Protein AF-A0A961AZ32-F1 (afdb_monomer_lite)

pLDDT: mean 86.54, std 15.12, range [46.88, 98.44]

Structure (mmCIF, N/CA/C/O backbone):
data_AF-A0A961AZ32-F1
#
_entry.id   AF-A0A961AZ32-F1
#
loop_
_atom_site.group_PDB
_atom_site.id
_atom_site.type_symbol
_atom_site.label_atom_id
_atom_site.label_alt_id
_atom_site.label_comp_id
_atom_site.label_asym_id
_atom_site.label_entity_id
_atom_site.label_seq_id
_atom_site.pdbx_PDB_ins_code
_atom_site.Cartn_x
_atom_site.Cartn_y
_atom_site.Cartn_z
_atom_site.occupancy
_atom_site.B_iso_or_equiv
_atom_site.auth_seq_id
_atom_site.auth_comp_id
_atom_site.auth_asym_id
_atom_site.auth_atom_id
_atom_site.pdbx_PDB_model_num
ATOM 1 N N . MET A 1 1 ? 54.734 -4.600 -34.731 1.00 46.88 1 MET A N 1
ATOM 2 C CA . MET A 1 1 ? 54.144 -4.124 -33.463 1.00 46.88 1 MET A CA 1
ATOM 3 C C . MET A 1 1 ? 52.735 -3.646 -33.762 1.00 46.88 1 MET A C 1
ATOM 5 O O . MET A 1 1 ? 52.597 -2.658 -34.465 1.00 46.88 1 MET A O 1
ATOM 9 N N . ALA A 1 2 ? 51.710 -4.366 -33.315 1.00 52.38 2 ALA A N 1
ATOM 10 C CA . ALA A 1 2 ? 50.325 -3.912 -33.396 1.00 52.38 2 ALA A CA 1
ATOM 11 C C . ALA A 1 2 ? 49.644 -4.323 -32.091 1.00 52.38 2 ALA A C 1
ATOM 13 O O . ALA A 1 2 ? 49.334 -5.493 -31.888 1.00 52.38 2 ALA A O 1
ATOM 14 N N . ILE A 1 3 ? 49.512 -3.369 -31.173 1.00 62.66 3 ILE A N 1
ATOM 15 C CA . ILE A 1 3 ? 48.712 -3.536 -29.964 1.00 62.66 3 ILE A CA 1
ATOM 16 C C . ILE A 1 3 ? 47.334 -2.992 -30.324 1.00 62.66 3 ILE A C 1
ATOM 18 O O . ILE A 1 3 ? 47.166 -1.786 -30.493 1.00 62.66 3 ILE A O 1
ATOM 22 N N . VAL A 1 4 ? 46.365 -3.887 -30.500 1.00 63.66 4 VAL A N 1
ATOM 23 C CA . VAL A 1 4 ? 44.955 -3.513 -30.603 1.00 63.66 4 VAL A CA 1
ATOM 24 C C . VAL A 1 4 ? 44.423 -3.275 -29.189 1.00 63.66 4 VAL A C 1
ATOM 26 O O . VAL A 1 4 ? 44.446 -4.169 -28.347 1.00 63.66 4 VAL A O 1
ATOM 29 N N . LEU A 1 5 ? 43.991 -2.045 -28.904 1.00 64.31 5 LEU A N 1
ATOM 30 C CA . LEU A 1 5 ? 43.296 -1.702 -27.664 1.00 64.31 5 LEU A CA 1
ATOM 31 C C . LEU A 1 5 ? 41.843 -2.181 -27.762 1.00 64.31 5 LEU A C 1
ATOM 33 O O . LEU A 1 5 ? 41.041 -1.604 -28.496 1.00 64.31 5 LEU A O 1
ATOM 37 N N . GLN A 1 6 ? 41.498 -3.233 -27.022 1.00 64.69 6 GLN A N 1
ATOM 38 C CA . GLN A 1 6 ? 40.118 -3.690 -26.875 1.00 64.69 6 GLN A CA 1
ATOM 39 C C . GLN A 1 6 ? 39.386 -2.748 -25.903 1.00 64.69 6 GLN A C 1
ATOM 41 O O . GLN A 1 6 ? 39.603 -2.794 -24.694 1.00 64.69 6 GLN A O 1
ATOM 46 N N . GLY A 1 7 ? 38.540 -1.862 -26.429 1.00 63.22 7 GLY A N 1
ATOM 47 C CA . GLY A 1 7 ? 37.651 -1.035 -25.613 1.00 63.22 7 GLY A CA 1
ATOM 48 C C . GLY A 1 7 ? 36.563 -1.890 -24.961 1.00 63.22 7 GLY A C 1
ATOM 49 O O . GLY A 1 7 ? 35.825 -2.589 -25.655 1.00 63.22 7 GLY A O 1
ATOM 50 N N . ALA A 1 8 ? 36.457 -1.838 -23.633 1.00 68.81 8 ALA A N 1
ATOM 51 C CA . ALA A 1 8 ? 35.364 -2.457 -22.897 1.00 68.81 8 ALA A CA 1
ATOM 52 C C . ALA A 1 8 ? 34.061 -1.682 -23.156 1.00 68.81 8 ALA A C 1
ATOM 54 O O . ALA A 1 8 ? 33.905 -0.541 -22.720 1.00 68.81 8 ALA A O 1
ATOM 55 N N . VAL A 1 9 ? 33.117 -2.305 -23.864 1.00 64.25 9 VAL A N 1
ATOM 56 C CA . VAL A 1 9 ? 31.728 -1.839 -23.914 1.00 64.25 9 VAL A CA 1
ATOM 57 C C . VAL A 1 9 ? 31.105 -2.150 -22.556 1.00 64.25 9 VAL A C 1
ATOM 59 O O . VAL A 1 9 ? 30.835 -3.307 -22.240 1.00 64.25 9 VAL A O 1
ATOM 62 N N . GLY A 1 10 ? 30.916 -1.117 -21.734 1.00 66.44 10 GLY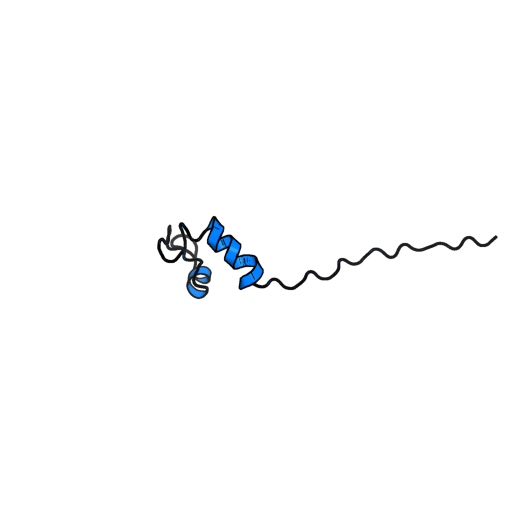 A N 1
ATOM 63 C CA . GLY A 1 10 ? 30.144 -1.225 -20.501 1.00 66.44 10 GLY A CA 1
ATOM 64 C C . GLY A 1 10 ? 28.723 -1.689 -20.819 1.00 66.44 10 GLY A C 1
ATOM 65 O O . GLY A 1 10 ? 28.042 -1.087 -21.651 1.00 66.44 10 GLY A O 1
ATOM 66 N N . ALA A 1 11 ? 28.292 -2.775 -20.179 1.00 67.38 11 ALA A N 1
ATOM 67 C CA . ALA A 1 11 ? 26.937 -3.284 -20.309 1.00 67.38 11 ALA A CA 1
ATOM 68 C C . ALA A 1 11 ? 25.943 -2.206 -19.855 1.00 67.38 11 ALA A C 1
ATOM 70 O O . ALA A 1 11 ? 25.965 -1.758 -18.708 1.00 67.38 11 ALA A O 1
ATOM 71 N N . ARG A 1 12 ? 25.077 -1.771 -20.773 1.00 66.44 12 ARG A N 1
ATOM 72 C CA . ARG A 1 12 ? 23.900 -0.972 -20.425 1.00 66.44 12 ARG A CA 1
ATOM 73 C C . ARG A 1 12 ? 22.966 -1.895 -19.641 1.00 66.44 12 ARG A C 1
ATOM 75 O O . ARG A 1 12 ? 22.752 -3.009 -20.119 1.00 66.44 12 ARG A O 1
ATOM 82 N N . PRO A 1 13 ? 22.427 -1.484 -18.479 1.00 68.69 13 PRO A N 1
ATOM 83 C CA . PRO A 1 13 ? 21.413 -2.290 -17.820 1.00 68.69 13 PRO A CA 1
ATOM 84 C C . PRO A 1 13 ? 20.281 -2.523 -18.820 1.00 68.69 13 PRO A C 1
ATOM 86 O O . PRO A 1 13 ? 19.787 -1.576 -19.441 1.00 68.69 13 PRO A O 1
ATOM 89 N N . GLU A 1 14 ? 19.941 -3.794 -19.026 1.00 73.31 14 GLU A N 1
ATOM 90 C CA . GLU A 1 14 ? 18.720 -4.165 -19.727 1.00 73.31 14 GLU A CA 1
ATOM 91 C C . GLU A 1 14 ? 17.563 -3.432 -19.048 1.00 73.31 14 GLU A C 1
ATOM 93 O O . GLU A 1 14 ? 17.507 -3.349 -17.817 1.00 73.31 14 GLU A O 1
ATOM 98 N N . ALA A 1 15 ? 16.688 -2.818 -19.844 1.00 76.19 15 ALA A N 1
ATOM 99 C CA . ALA A 1 15 ? 15.524 -2.145 -19.293 1.00 76.19 15 ALA A CA 1
ATOM 100 C C . ALA A 1 15 ? 14.717 -3.184 -18.505 1.00 76.19 15 ALA A C 1
ATOM 102 O O . ALA A 1 15 ? 14.333 -4.208 -19.065 1.00 76.19 15 ALA A O 1
ATOM 103 N N . ALA A 1 16 ? 14.511 -2.935 -17.210 1.00 81.75 16 ALA A N 1
ATOM 104 C CA . ALA A 1 16 ? 13.712 -3.818 -16.376 1.00 81.75 16 ALA A CA 1
ATOM 105 C C . ALA A 1 16 ? 12.319 -3.984 -16.996 1.00 81.75 16 ALA A C 1
ATOM 107 O O . ALA A 1 16 ? 11.749 -3.014 -17.508 1.00 81.75 16 ALA A O 1
ATOM 108 N N . GLU A 1 17 ? 11.784 -5.206 -16.952 1.00 89.06 17 GLU A N 1
ATOM 109 C CA . GLU A 1 17 ? 10.412 -5.446 -17.386 1.00 89.06 17 GLU A CA 1
ATOM 110 C C . GLU A 1 17 ? 9.443 -4.510 -16.645 1.00 89.06 17 GLU A C 1
ATOM 112 O O . GLU A 1 17 ? 9.650 -4.204 -15.463 1.00 89.06 17 GLU A O 1
ATOM 117 N N . PRO A 1 18 ? 8.378 -4.044 -17.320 1.00 93.56 18 PRO A N 1
ATOM 118 C CA . PRO A 1 18 ? 7.369 -3.223 -16.677 1.00 93.56 18 PRO A CA 1
ATOM 119 C C . PRO A 1 18 ? 6.727 -3.983 -15.513 1.00 93.56 18 PRO A C 1
ATOM 121 O O . PRO A 1 18 ? 6.434 -5.175 -15.608 1.00 93.56 18 PRO A O 1
ATOM 124 N N . VAL A 1 19 ? 6.492 -3.265 -14.416 1.00 94.50 19 VAL A N 1
ATOM 125 C CA . VAL A 1 19 ? 5.815 -3.811 -13.238 1.00 94.50 19 VAL A CA 1
ATOM 126 C C . VAL A 1 19 ? 4.336 -4.003 -13.554 1.00 94.50 19 VAL A C 1
ATOM 128 O O . VAL A 1 19 ? 3.647 -3.051 -13.932 1.00 94.50 19 VAL A O 1
ATOM 131 N N . ASP A 1 20 ? 3.836 -5.213 -13.336 1.00 96.56 20 ASP A N 1
ATOM 132 C CA . ASP A 1 20 ? 2.415 -5.527 -13.393 1.00 96.56 20 ASP A CA 1
ATOM 133 C C . ASP A 1 20 ? 1.849 -5.579 -11.971 1.00 96.56 20 ASP A C 1
ATOM 135 O O . ASP A 1 20 ? 2.298 -6.347 -11.123 1.00 96.56 20 ASP A O 1
ATOM 139 N N . PHE A 1 21 ? 0.839 -4.755 -11.681 1.00 96.00 21 PHE A N 1
ATOM 140 C CA . PHE A 1 21 ? 0.290 -4.665 -10.325 1.00 96.00 21 PHE A CA 1
ATOM 141 C C . PHE A 1 21 ? -0.270 -6.005 -9.829 1.00 96.00 21 PHE A C 1
ATOM 143 O O . PHE A 1 21 ? -0.141 -6.329 -8.651 1.00 96.00 21 PHE A O 1
ATOM 150 N N . VAL A 1 22 ? -0.906 -6.779 -10.708 1.00 97.06 22 VAL A N 1
ATOM 151 C CA . VAL A 1 22 ? -1.581 -8.024 -10.332 1.00 97.06 22 VAL A CA 1
ATOM 152 C C . VAL A 1 22 ? -0.568 -9.129 -10.044 1.00 97.06 22 VAL A C 1
ATOM 154 O O . VAL A 1 22 ? -0.737 -9.856 -9.066 1.00 97.06 22 VAL A O 1
ATOM 157 N N . ARG A 1 23 ? 0.475 -9.238 -10.867 1.00 97.75 23 ARG A N 1
ATOM 158 C CA . ARG A 1 23 ? 1.559 -10.217 -10.734 1.00 97.75 23 ARG A CA 1
ATOM 159 C C . ARG A 1 23 ? 2.533 -9.848 -9.617 1.00 97.75 23 ARG A C 1
ATOM 161 O O . ARG A 1 23 ? 2.907 -10.719 -8.838 1.00 97.75 23 ARG A O 1
ATOM 168 N N . ASP A 1 24 ? 2.926 -8.578 -9.538 1.00 97.81 24 ASP A N 1
ATOM 169 C CA . ASP A 1 24 ? 4.102 -8.160 -8.765 1.00 97.81 24 ASP A CA 1
ATOM 170 C C . ASP A 1 24 ? 3.742 -7.488 -7.432 1.00 97.81 24 ASP A C 1
ATOM 172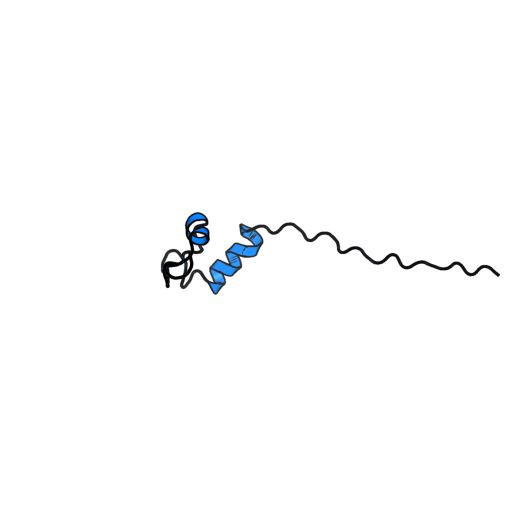 O O . ASP A 1 24 ? 4.474 -7.635 -6.457 1.00 97.81 24 ASP A O 1
ATOM 176 N N . VAL A 1 25 ? 2.619 -6.761 -7.356 1.00 97.12 25 VAL A N 1
ATOM 177 C CA . VAL A 1 25 ? 2.288 -5.916 -6.188 1.00 97.12 25 VAL A CA 1
ATOM 178 C C . VAL A 1 25 ? 1.193 -6.525 -5.318 1.00 97.12 25 VAL A C 1
ATOM 180 O O . VAL A 1 25 ? 1.347 -6.619 -4.100 1.00 97.12 25 VAL A O 1
ATOM 183 N N . ARG A 1 26 ? 0.085 -6.970 -5.918 1.00 97.94 26 ARG A N 1
ATOM 184 C CA . ARG A 1 26 ? -1.076 -7.486 -5.180 1.00 97.94 26 ARG A CA 1
ATOM 185 C C . ARG A 1 26 ? -0.730 -8.639 -4.222 1.00 97.94 26 ARG A C 1
ATOM 187 O O . ARG A 1 26 ? -1.173 -8.560 -3.077 1.00 97.94 26 ARG A O 1
ATOM 194 N N . PRO A 1 27 ? 0.110 -9.633 -4.584 1.00 98.31 27 PRO A N 1
ATOM 195 C CA . PRO A 1 27 ? 0.466 -10.717 -3.664 1.00 98.31 27 PRO A CA 1
ATOM 196 C C . PRO A 1 27 ? 1.197 -10.234 -2.404 1.00 98.31 27 P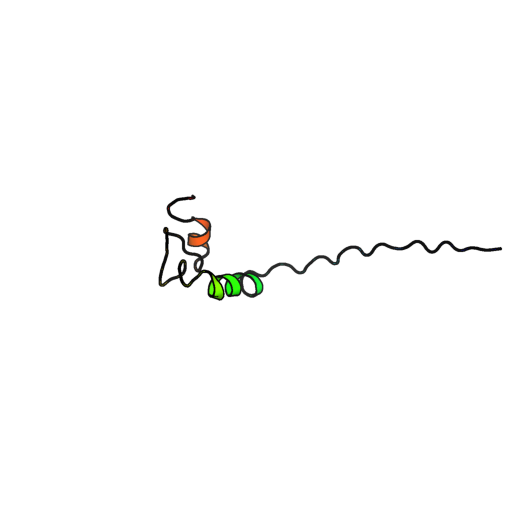RO A C 1
ATOM 198 O O . PRO A 1 27 ? 1.073 -10.834 -1.337 1.00 98.31 27 PRO A O 1
ATOM 201 N N . ILE A 1 28 ? 1.947 -9.131 -2.504 1.00 98.44 28 ILE A N 1
ATOM 202 C CA . ILE A 1 28 ? 2.627 -8.519 -1.356 1.00 98.44 28 ILE A CA 1
ATOM 203 C C . ILE A 1 28 ? 1.581 -7.965 -0.385 1.00 98.44 28 ILE A C 1
ATOM 205 O O . ILE A 1 28 ? 1.661 -8.218 0.818 1.00 98.44 28 ILE A O 1
ATOM 209 N N . PHE A 1 29 ? 0.576 -7.252 -0.899 1.00 98.12 29 PHE A N 1
ATOM 210 C CA . PHE A 1 29 ? -0.494 -6.700 -0.069 1.00 98.12 29 PHE A CA 1
ATOM 211 C C . PHE A 1 29 ? -1.383 -7.786 0.535 1.00 98.12 29 PHE A C 1
ATOM 213 O O . PHE A 1 29 ? -1.712 -7.701 1.718 1.00 98.12 29 PHE A O 1
ATOM 220 N N . GLU A 1 30 ? -1.709 -8.827 -0.231 1.00 98.06 30 GLU A N 1
ATOM 221 C CA . GLU A 1 30 ? -2.451 -9.993 0.262 1.00 98.06 30 GLU A CA 1
ATOM 222 C C . GLU A 1 30 ? -1.735 -10.646 1.446 1.00 98.06 30 GLU A C 1
ATOM 224 O O . GLU A 1 30 ? -2.355 -10.926 2.471 1.00 98.06 30 GLU A O 1
ATOM 229 N N . LYS A 1 31 ? -0.415 -10.828 1.339 1.00 98.44 31 LYS A N 1
ATOM 230 C CA . LYS A 1 31 ? 0.381 -11.510 2.363 1.00 98.44 31 LYS A CA 1
ATOM 231 C C . LYS A 1 31 ? 0.655 -10.662 3.604 1.00 98.44 31 LYS A C 1
ATOM 233 O O . LYS A 1 31 ? 0.781 -11.214 4.695 1.00 98.44 31 LYS A O 1
ATOM 238 N N . HIS A 1 32 ? 0.818 -9.351 3.445 1.00 98.38 32 HIS A N 1
ATOM 239 C CA . HIS A 1 32 ? 1.381 -8.508 4.504 1.00 98.38 32 HIS A CA 1
ATOM 240 C C . HIS A 1 32 ? 0.466 -7.380 4.982 1.00 98.38 32 HIS A C 1
ATOM 242 O O . HIS A 1 32 ? 0.727 -6.812 6.040 1.00 98.38 32 HIS A O 1
ATOM 248 N N . CYS A 1 33 ? -0.583 -7.027 4.238 1.00 97.81 33 CYS A N 1
ATOM 249 C CA . CYS A 1 33 ? -1.339 -5.798 4.488 1.00 97.81 33 CYS A CA 1
ATOM 250 C C . CYS A 1 33 ? -2.841 -6.037 4.682 1.00 97.81 33 CYS A C 1
ATOM 252 O O . CYS A 1 33 ? -3.447 -5.413 5.554 1.00 97.81 33 CYS A O 1
ATOM 254 N N . TYR A 1 34 ? -3.453 -6.934 3.905 1.00 97.81 34 TYR A N 1
ATOM 255 C CA . TYR A 1 34 ? -4.911 -7.119 3.894 1.00 97.81 34 TYR A CA 1
ATOM 256 C C . TYR A 1 34 ? -5.487 -7.653 5.205 1.00 97.81 34 TYR A C 1
ATOM 258 O O . TYR A 1 34 ? -6.654 -7.398 5.485 1.00 97.81 34 TYR A O 1
ATOM 266 N N . GLU A 1 35 ? -4.679 -8.298 6.050 1.00 98.06 35 GLU A N 1
ATOM 267 C CA . GLU A 1 35 ? -5.113 -8.694 7.397 1.00 98.06 35 GLU A CA 1
ATOM 268 C C . GLU A 1 35 ? -5.626 -7.492 8.218 1.00 98.06 35 GLU A C 1
ATOM 270 O O . GLU A 1 35 ? -6.565 -7.617 9.005 1.00 98.06 35 GLU A O 1
ATOM 275 N N . CYS A 1 36 ? -5.030 -6.309 8.022 1.00 98.06 36 CYS A N 1
ATOM 276 C CA . CYS A 1 36 ? -5.411 -5.085 8.729 1.00 98.06 36 CYS A CA 1
ATOM 277 C C . CYS A 1 36 ? -6.022 -3.996 7.841 1.00 98.06 36 CYS A C 1
ATOM 279 O O . CYS A 1 36 ? -6.693 -3.122 8.387 1.00 98.06 36 CYS A O 1
ATOM 281 N N . HIS A 1 37 ? -5.778 -4.024 6.530 1.00 97.69 37 HIS A N 1
ATOM 282 C CA . HIS A 1 37 ? -6.174 -2.984 5.570 1.00 97.69 37 HIS A CA 1
ATOM 283 C C . HIS A 1 37 ? -6.847 -3.572 4.317 1.00 97.69 37 HIS A C 1
ATOM 285 O O . HIS A 1 37 ? -6.620 -3.103 3.201 1.00 97.69 37 HIS A O 1
ATOM 291 N N . GLY A 1 38 ? -7.613 -4.647 4.488 1.00 96.19 38 GLY A N 1
ATOM 292 C CA . GLY A 1 38 ? -8.374 -5.322 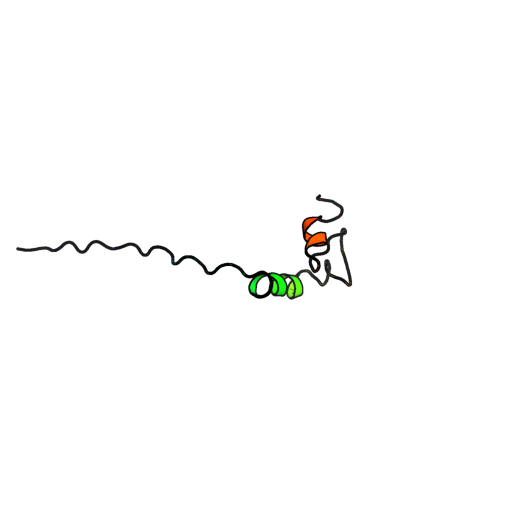3.437 1.00 96.19 38 GLY A CA 1
ATOM 293 C C . GLY A 1 38 ? -9.883 -5.193 3.648 1.00 96.19 38 GLY A C 1
ATOM 294 O O . GLY A 1 38 ? -10.363 -4.326 4.376 1.00 96.19 38 GLY A O 1
ATOM 295 N N . GLU A 1 39 ? -10.656 -6.082 3.030 1.00 96.75 39 GLU A N 1
ATOM 296 C CA . GLU A 1 39 ? -12.120 -6.059 3.127 1.00 96.75 39 GLU A CA 1
ATOM 297 C C . GLU A 1 39 ? -12.625 -6.222 4.569 1.00 96.75 39 GLU A C 1
ATOM 299 O O . GLU A 1 39 ? -13.501 -5.478 5.011 1.00 96.75 39 GLU A O 1
ATOM 304 N N . THR A 1 40 ? -12.054 -7.175 5.306 1.00 96.75 40 THR A N 1
ATOM 305 C CA . THR A 1 40 ? -12.523 -7.574 6.642 1.00 96.75 40 THR A CA 1
ATOM 306 C C . THR A 1 40 ? -12.169 -6.564 7.729 1.00 96.75 40 THR A C 1
ATOM 308 O O . THR A 1 40 ? -12.877 -6.459 8.731 1.00 96.75 40 THR A O 1
ATOM 311 N N . LYS A 1 41 ? -11.072 -5.822 7.554 1.00 96.38 41 LYS A N 1
ATOM 312 C CA . LYS A 1 41 ? -10.567 -4.850 8.520 1.00 96.38 41 LYS A CA 1
ATOM 313 C C . LYS A 1 41 ? -9.866 -3.714 7.790 1.00 96.38 41 LYS A C 1
ATOM 315 O O . LYS A 1 41 ? -9.001 -3.958 6.958 1.00 96.38 41 LYS A O 1
ATOM 320 N N . GLN A 1 42 ? -10.224 -2.484 8.148 1.00 95.62 42 GLN A N 1
ATOM 321 C CA . GLN A 1 42 ? -9.684 -1.248 7.573 1.00 95.62 42 GLN A CA 1
ATOM 322 C C . GLN A 1 42 ? -9.137 -0.380 8.707 1.00 95.62 42 GLN A C 1
ATOM 324 O O . GLN A 1 42 ? -9.736 0.615 9.114 1.00 95.62 42 GLN A O 1
ATOM 329 N N . LYS A 1 43 ? -8.034 -0.827 9.315 1.00 95.38 43 LYS A N 1
ATOM 330 C CA . LYS A 1 43 ? -7.393 -0.124 10.430 1.00 95.38 43 LYS A CA 1
ATOM 331 C C . LYS A 1 43 ? -6.997 1.286 9.974 1.00 95.38 43 LYS A C 1
ATOM 333 O O . LYS A 1 43 ? -6.430 1.443 8.895 1.00 95.38 43 LYS A O 1
ATOM 338 N N . SER A 1 44 ? -7.305 2.291 10.796 1.00 94.56 44 SER A N 1
ATOM 339 C CA . SER A 1 44 ? -7.067 3.711 10.482 1.00 94.56 44 SER A CA 1
ATOM 340 C C . SER A 1 44 ? -7.682 4.152 9.142 1.00 94.56 44 SER A C 1
ATOM 342 O O . SER A 1 44 ? -7.078 4.929 8.404 1.00 94.56 44 SER A O 1
ATOM 344 N N . GLY A 1 45 ? -8.827 3.565 8.772 1.00 94.88 45 GLY A N 1
ATOM 345 C CA . GLY A 1 45 ? -9.592 3.928 7.576 1.00 94.88 45 GLY A CA 1
ATOM 346 C C . GLY A 1 45 ? -8.947 3.544 6.243 1.00 94.88 45 GLY A C 1
ATOM 347 O O . GLY A 1 45 ? -9.505 3.835 5.188 1.00 94.88 45 GLY A O 1
ATOM 348 N N . LEU A 1 46 ? -7.787 2.879 6.256 1.00 96.38 46 LEU A N 1
ATOM 349 C CA . LEU A 1 46 ? -7.049 2.530 5.044 1.00 96.38 46 LEU A CA 1
ATOM 350 C C . LEU A 1 46 ? -7.507 1.182 4.473 1.00 96.38 46 LEU A C 1
ATOM 352 O O . LEU A 1 46 ? -7.557 0.176 5.189 1.00 96.38 46 LEU A O 1
ATOM 356 N N . ARG A 1 47 ? -7.757 1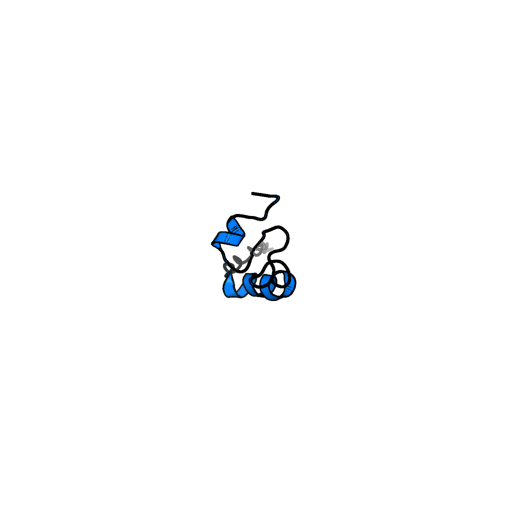.161 3.157 1.00 96.75 47 ARG A N 1
ATOM 357 C CA . ARG A 1 47 ? -8.184 -0.021 2.397 1.00 96.75 47 ARG A CA 1
ATOM 358 C C . ARG A 1 47 ? -7.361 -0.200 1.115 1.00 96.75 47 ARG A C 1
ATOM 360 O O . ARG A 1 47 ? -7.459 0.616 0.204 1.00 96.75 47 ARG A O 1
ATOM 367 N N . LEU A 1 48 ? -6.573 -1.274 1.033 1.00 97.44 48 LEU A N 1
ATOM 368 C CA . LEU A 1 48 ? -5.583 -1.515 -0.032 1.00 97.44 48 LEU A CA 1
ATOM 369 C C . LEU A 1 48 ? -6.010 -2.553 -1.088 1.00 97.44 48 LEU A C 1
ATOM 371 O O . LEU A 1 48 ? -5.327 -2.710 -2.101 1.00 97.44 48 LEU A O 1
ATOM 375 N N . ASP A 1 49 ? -7.111 -3.277 -0.877 1.00 96.50 49 ASP A N 1
ATOM 376 C CA . ASP A 1 49 ? -7.671 -4.242 -1.842 1.00 96.50 49 ASP A CA 1
ATOM 377 C C . ASP A 1 49 ? -8.482 -3.568 -2.958 1.00 96.50 49 ASP A C 1
ATOM 379 O O . ASP A 1 49 ? -8.662 -4.131 -4.038 1.00 96.50 49 ASP A O 1
ATOM 383 N N . VAL A 1 50 ? -8.924 -2.328 -2.734 1.00 96.62 50 VAL A N 1
ATOM 384 C CA . VAL A 1 50 ? -9.693 -1.540 -3.701 1.00 96.62 50 VAL A CA 1
ATOM 385 C C . VAL A 1 50 ? -8.877 -0.336 -4.142 1.00 96.62 50 VAL A C 1
ATOM 387 O O . VAL A 1 50 ? -8.607 0.560 -3.348 1.00 96.62 50 VAL A O 1
ATOM 390 N N . LYS A 1 51 ? -8.543 -0.273 -5.437 1.00 95.31 51 LYS A N 1
ATOM 391 C CA . LYS A 1 51 ? -7.702 0.786 -6.020 1.00 95.31 51 LYS A CA 1
ATOM 392 C C . LYS A 1 51 ? -8.152 2.190 -5.604 1.00 95.31 51 LYS A C 1
ATOM 394 O O . LYS A 1 51 ? -7.365 2.944 -5.053 1.00 95.31 51 LYS A O 1
ATOM 399 N N . SER A 1 52 ? -9.414 2.543 -5.843 1.00 96.19 52 SER A N 1
ATOM 400 C CA . SER A 1 52 ? -9.926 3.886 -5.538 1.0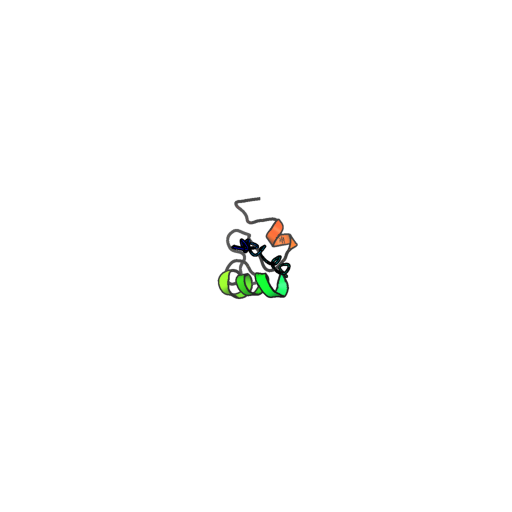0 96.19 52 SER A CA 1
ATOM 401 C C . SER A 1 52 ? -9.817 4.249 -4.054 1.00 96.19 52 SER A C 1
ATOM 403 O O . SER A 1 52 ? -9.504 5.392 -3.741 1.00 96.19 52 SER A O 1
ATOM 405 N N . ALA A 1 53 ? -10.030 3.290 -3.150 1.00 95.19 53 ALA A N 1
ATOM 406 C CA . ALA A 1 53 ? -9.883 3.507 -1.715 1.00 95.19 53 ALA A CA 1
ATOM 407 C C . ALA A 1 53 ? -8.406 3.642 -1.310 1.00 95.19 53 ALA A C 1
ATOM 409 O O . ALA A 1 53 ? -8.064 4.550 -0.560 1.00 95.19 53 ALA A O 1
ATOM 410 N N . ALA A 1 54 ? -7.521 2.822 -1.883 1.00 94.81 54 ALA A N 1
ATOM 411 C CA . ALA A 1 54 ? -6.084 2.886 -1.627 1.00 94.81 54 ALA A CA 1
ATOM 412 C C . ALA A 1 54 ? -5.495 4.255 -2.005 1.00 94.81 54 ALA A C 1
ATOM 414 O O . ALA A 1 54 ? -4.666 4.794 -1.280 1.00 94.81 54 ALA A O 1
ATOM 415 N N . PHE A 1 55 ? -5.966 4.842 -3.111 1.00 94.88 55 PHE A N 1
ATOM 416 C CA . PHE A 1 55 ? -5.559 6.181 -3.550 1.00 94.88 55 PHE A CA 1
ATOM 417 C C . PHE A 1 55 ? -6.213 7.324 -2.762 1.00 94.88 55 PHE A C 1
ATOM 419 O O . PHE A 1 55 ? -5.727 8.448 -2.840 1.00 94.88 55 PHE A O 1
ATOM 426 N N . LYS A 1 56 ? -7.292 7.064 -2.015 1.00 93.94 56 LYS A N 1
ATOM 427 C CA . LYS A 1 56 ? -7.908 8.056 -1.122 1.00 93.94 56 LYS A CA 1
ATOM 428 C C . LYS A 1 56 ? -7.110 8.241 0.177 1.00 93.94 56 LYS A C 1
ATOM 430 O O . LYS A 1 56 ? -7.195 9.309 0.770 1.00 93.94 56 LYS A O 1
ATOM 435 N N . GLY A 1 57 ? -6.345 7.232 0.596 1.00 91.56 57 GLY A N 1
ATOM 436 C CA . GLY A 1 57 ? -5.603 7.252 1.858 1.00 91.56 57 GLY A CA 1
ATOM 437 C C . GLY A 1 57 ? -6.440 6.814 3.065 1.00 91.56 57 GLY A C 1
ATOM 438 O O . GLY A 1 57 ? -7.581 6.371 2.921 1.00 91.56 57 GLY A O 1
ATOM 439 N N . GLY A 1 58 ? -5.829 6.877 4.249 1.00 92.94 58 GLY A N 1
ATOM 440 C CA . GLY A 1 58 ? -6.470 6.572 5.534 1.00 92.94 58 GLY A CA 1
ATOM 441 C C . GLY A 1 58 ? -6.867 7.836 6.295 1.00 92.94 58 GLY A C 1
ATOM 442 O O . GLY A 1 58 ? -6.658 8.948 5.819 1.00 92.94 58 GLY A O 1
ATOM 443 N N . ASP A 1 59 ? -7.393 7.664 7.505 1.00 88.94 59 ASP A N 1
ATOM 444 C CA . ASP A 1 59 ? -8.013 8.738 8.298 1.00 88.94 59 ASP A CA 1
ATOM 445 C C . ASP A 1 59 ? -7.059 9.896 8.653 1.00 88.94 59 ASP A C 1
ATOM 447 O O . ASP A 1 59 ? -7.512 10.995 8.967 1.00 88.94 59 ASP A O 1
ATOM 451 N N . GLU A 1 60 ? -5.742 9.667 8.609 1.00 72.31 60 GLU A N 1
ATOM 452 C CA . GLU A 1 60 ? -4.746 10.586 9.183 1.00 72.31 60 GLU A CA 1
ATOM 453 C C . GLU A 1 60 ? -3.807 11.205 8.134 1.00 72.31 60 GLU A C 1
ATOM 455 O O . GLU A 1 60 ? -3.094 12.165 8.432 1.00 72.31 60 GLU A O 1
ATOM 460 N N . HIS A 1 61 ? -3.842 10.711 6.890 1.00 58.41 61 HIS A N 1
ATOM 461 C CA . HIS A 1 61 ? -3.024 11.199 5.776 1.00 58.41 61 HIS A CA 1
ATOM 462 C C . HIS A 1 61 ? -3.807 11.099 4.456 1.00 58.41 61 HIS A C 1
ATOM 464 O O . HIS A 1 61 ? -3.842 10.035 3.831 1.00 58.41 61 HIS A O 1
ATOM 470 N N . GLY A 1 62 ? -4.419 12.216 4.050 1.00 53.31 62 GLY A N 1
ATOM 471 C CA . GLY A 1 62 ? -5.067 12.429 2.754 1.00 53.31 62 GLY A CA 1
ATOM 472 C C . GLY A 1 62 ? -4.769 13.825 2.234 1.00 53.31 62 GLY A C 1
ATOM 473 O O . GLY A 1 62 ? -4.905 14.775 3.038 1.00 53.31 62 GLY A O 1
#

Foldseek 3Di:
DDDDDDDDDDDDPDPDDDDDCVVHPVVVCVVPPCVAADDVHNVQQHHDVDPVRNVVDGVPDD

Secondary structure (DSSP, 8-state):
---------PPPPPPPPPPPIIIIIHHHHHHHTHHHHSSS-BGGG---SSHHHHHH-BTTB-

Radius of gyration: 22.82 Å; chains: 1; bounding box: 67×24×44 Å

Sequence (62 aa):
MAIVLQGAVGARPEAAEPVDFVRDVRPIFEKHCYECHGETKQKSGLRLDVKSAAFKGGDEHG